Protein AF-A0A0N0YLT0-F1 (afdb_monomer_lite)

Foldseek 3Di:
DQDPPCQVVVVVVCVVVVHPDHDFDQHHPPDDNVVSNVVRVVVCVVSPDDDDPVVVQVPHDDDDDDDDDDPDPDDDDDDDDDPDPPDPPDD

Structure (mmCIF, N/CA/C/O backbone):
data_AF-A0A0N0YLT0-F1
#
_entry.id   AF-A0A0N0YLT0-F1
#
loop_
_atom_site.group_PDB
_atom_site.id
_atom_site.type_symbol
_atom_site.label_atom_id
_atom_site.label_alt_id
_atom_site.label_comp_id
_atom_site.label_asym_id
_atom_site.label_entity_id
_atom_site.label_seq_id
_atom_site.pdbx_PDB_ins_code
_atom_site.Cartn_x
_atom_site.Cartn_y
_atom_site.Cartn_z
_atom_site.occupancy
_atom_site.B_iso_or_equiv
_atom_site.auth_seq_id
_atom_site.auth_comp_id
_atom_site.auth_asym_id
_atom_site.auth_atom_id
_atom_site.pdbx_PDB_model_num
ATOM 1 N N . SER A 1 1 ? 6.796 14.815 -7.574 1.00 61.84 1 SER A N 1
ATOM 2 C CA . SER A 1 1 ? 7.564 15.907 -8.219 1.00 61.84 1 SER A CA 1
ATOM 3 C C . SER A 1 1 ? 8.964 15.950 -7.624 1.00 61.84 1 SER A C 1
ATOM 5 O O . SER A 1 1 ? 9.096 15.521 -6.487 1.00 61.84 1 SER A O 1
ATOM 7 N N . PRO A 1 2 ? 9.985 16.484 -8.321 1.00 61.56 2 PRO A N 1
ATOM 8 C CA . PRO A 1 2 ? 11.348 16.635 -7.777 1.00 61.56 2 PRO A CA 1
ATOM 9 C C . PRO A 1 2 ? 11.415 17.475 -6.491 1.00 61.56 2 PRO A C 1
ATOM 11 O O . PRO A 1 2 ? 12.346 17.346 -5.695 1.00 61.56 2 PRO A O 1
ATOM 14 N N . HIS A 1 3 ? 10.410 18.334 -6.289 1.00 60.16 3 HIS A N 1
ATOM 15 C CA . HIS A 1 3 ? 10.257 19.185 -5.117 1.00 60.16 3 HIS A CA 1
ATOM 16 C C . HIS A 1 3 ? 8.863 19.006 -4.501 1.00 60.16 3 HIS A C 1
ATOM 18 O O . HIS A 1 3 ? 7.870 19.380 -5.139 1.00 60.16 3 HIS A O 1
ATOM 24 N N . PRO A 1 4 ? 8.755 18.455 -3.280 1.00 71.69 4 PRO A N 1
ATOM 25 C CA . PRO A 1 4 ? 7.478 18.196 -2.618 1.00 71.69 4 PRO A CA 1
ATOM 26 C C . PRO A 1 4 ? 6.928 19.454 -1.919 1.00 71.69 4 PRO A C 1
ATOM 28 O O . PRO A 1 4 ? 6.579 19.425 -0.745 1.00 71.69 4 PRO A O 1
ATOM 31 N N . VAL A 1 5 ? 6.848 20.580 -2.634 1.00 82.19 5 VAL A N 1
ATOM 32 C CA . VAL A 1 5 ? 6.442 21.881 -2.059 1.00 82.19 5 VAL A CA 1
ATOM 33 C C . VAL A 1 5 ? 4.998 21.910 -1.551 1.00 82.19 5 VAL A C 1
ATOM 35 O O . VAL A 1 5 ? 4.680 22.698 -0.671 1.00 82.19 5 VAL A O 1
ATOM 38 N N . LEU A 1 6 ? 4.129 21.042 -2.076 1.00 87.06 6 LEU A N 1
ATOM 39 C CA . LEU A 1 6 ? 2.715 20.976 -1.686 1.00 87.06 6 LEU A CA 1
ATOM 40 C C . LEU A 1 6 ? 2.435 19.966 -0.573 1.00 87.06 6 LEU A C 1
ATOM 42 O O . LEU A 1 6 ? 1.314 19.914 -0.080 1.00 87.06 6 LEU A O 1
ATOM 46 N N . GLN A 1 7 ? 3.416 19.146 -0.191 1.00 87.88 7 GLN A N 1
ATOM 47 C CA . GLN A 1 7 ? 3.166 18.023 0.711 1.00 87.88 7 GLN A CA 1
ATOM 48 C C . GLN A 1 7 ? 2.687 18.503 2.087 1.00 87.88 7 GLN A C 1
ATOM 50 O O . GLN A 1 7 ? 1.714 17.966 2.604 1.00 87.88 7 GLN A O 1
ATOM 55 N N . LEU A 1 8 ? 3.309 19.561 2.620 1.00 88.88 8 LEU A N 1
ATOM 56 C CA . LEU A 1 8 ? 2.910 20.163 3.893 1.00 88.88 8 LEU A CA 1
ATOM 57 C C . LEU A 1 8 ? 1.488 20.745 3.830 1.00 88.88 8 LEU A C 1
ATOM 59 O O . LEU A 1 8 ? 0.657 20.404 4.661 1.00 88.88 8 LEU A O 1
ATOM 63 N N . GLY A 1 9 ? 1.181 21.549 2.806 1.00 91.62 9 GLY A N 1
ATOM 64 C CA . GLY A 1 9 ? -0.145 22.167 2.672 1.00 91.62 9 GLY A CA 1
ATOM 65 C C . GLY A 1 9 ? -1.272 21.155 2.428 1.00 91.62 9 GLY A C 1
ATOM 66 O O . GLY A 1 9 ? -2.390 21.337 2.908 1.00 91.62 9 GLY A O 1
ATOM 67 N N . LEU A 1 10 ? -0.988 20.055 1.721 1.00 92.69 10 LEU A N 1
ATOM 68 C CA . LEU A 1 10 ? -1.933 18.943 1.590 1.00 92.69 10 LEU A CA 1
ATOM 69 C C . LEU A 1 10 ? -2.187 18.274 2.942 1.00 92.69 10 LEU A C 1
ATOM 71 O O . LEU A 1 10 ? -3.340 18.028 3.275 1.00 92.69 10 LEU A O 1
ATOM 75 N N . GLN A 1 11 ? -1.138 18.034 3.732 1.00 91.00 11 GLN A N 1
ATOM 76 C CA . GLN A 1 11 ? -1.267 17.415 5.050 1.00 91.00 11 GLN A CA 1
ATOM 77 C C . GLN A 1 11 ? -2.093 18.279 6.016 1.00 91.00 11 GLN A C 1
ATOM 79 O O . GLN A 1 11 ? -3.010 17.760 6.644 1.00 91.00 11 GLN A O 1
ATOM 84 N N . GLU A 1 12 ? -1.847 19.592 6.058 1.00 92.75 12 GLU A N 1
ATOM 85 C CA . GLU A 1 12 ? -2.663 20.544 6.832 1.00 92.75 12 GLU A CA 1
ATOM 86 C C . GLU A 1 12 ? -4.138 20.522 6.395 1.00 92.75 12 GLU A C 1
ATOM 88 O O . GLU A 1 12 ? -5.049 20.569 7.221 1.00 92.75 12 GLU A O 1
ATOM 93 N N . THR A 1 13 ? -4.389 20.405 5.088 1.00 95.12 13 THR A N 1
ATOM 94 C CA . THR A 1 13 ? -5.752 20.323 4.545 1.00 95.12 13 THR A CA 1
ATOM 95 C C . THR A 1 13 ? -6.442 19.017 4.940 1.00 95.12 13 THR A C 1
ATOM 97 O O . THR A 1 13 ? -7.627 19.026 5.269 1.00 95.12 13 THR A O 1
ATOM 100 N N . PHE A 1 14 ? -5.725 17.891 4.914 1.00 95.19 14 PHE A N 1
ATOM 101 C CA . PHE A 1 14 ? -6.266 16.591 5.316 1.00 95.19 14 PHE A CA 1
ATOM 102 C C . PHE A 1 14 ? -6.612 16.568 6.801 1.00 95.19 14 PHE A C 1
ATOM 104 O O . PHE A 1 14 ? -7.708 16.137 7.154 1.00 95.19 14 PHE A O 1
ATOM 111 N N . GLU A 1 15 ? -5.735 17.111 7.646 1.00 93.81 15 GLU A N 1
ATOM 112 C CA . GLU A 1 15 ? -5.980 17.248 9.081 1.00 93.81 15 GLU A CA 1
ATOM 113 C C . GLU A 1 15 ? -7.209 18.123 9.356 1.00 93.81 15 GLU A C 1
ATOM 115 O O . GLU A 1 15 ? -8.123 17.700 10.064 1.00 93.81 15 GLU A O 1
ATOM 120 N N . ALA A 1 16 ? -7.294 19.302 8.728 1.00 95.69 16 ALA A N 1
ATOM 121 C CA . ALA A 1 16 ? -8.450 20.190 8.861 1.00 95.69 16 ALA A CA 1
ATOM 122 C C . ALA A 1 16 ? -9.765 19.543 8.383 1.00 95.69 16 ALA A C 1
ATOM 124 O O . ALA A 1 16 ? -10.838 19.871 8.889 1.00 95.69 16 ALA A O 1
ATOM 125 N N . ALA A 1 17 ? -9.689 18.619 7.421 1.00 96.38 17 ALA A N 1
ATOM 126 C CA . ALA A 1 17 ? -10.825 17.856 6.913 1.00 96.38 17 ALA A CA 1
ATOM 127 C C . ALA A 1 17 ? -11.131 16.575 7.717 1.00 96.38 17 ALA A C 1
ATOM 129 O O . ALA A 1 17 ? -12.116 15.905 7.408 1.00 96.38 17 ALA A O 1
ATOM 130 N N . GLY A 1 18 ? -10.313 16.212 8.716 1.00 94.75 18 GLY A N 1
ATOM 131 C CA . GLY A 1 18 ? -10.439 14.950 9.455 1.00 94.75 18 GLY A CA 1
ATOM 132 C C . GLY A 1 18 ? -10.227 13.706 8.582 1.00 94.75 18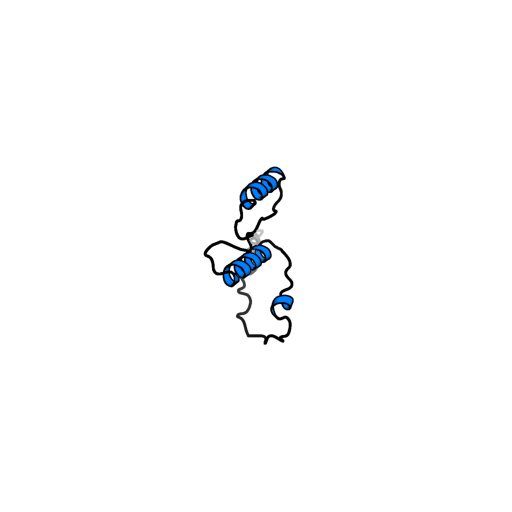 GLY A C 1
ATOM 133 O O . GLY A 1 18 ? -10.874 12.685 8.801 1.00 94.75 18 GLY A O 1
ATOM 134 N N . SER A 1 19 ? -9.385 13.817 7.553 1.00 93.75 19 SER A N 1
ATOM 135 C CA . SER A 1 19 ? -9.108 12.764 6.574 1.00 93.75 19 SER A CA 1
ATOM 136 C C . SER A 1 19 ? -7.794 12.048 6.883 1.00 93.75 19 SER A C 1
ATOM 138 O O . SER A 1 19 ? -6.773 12.700 7.085 1.00 93.75 19 SER A O 1
ATOM 140 N N . ASP A 1 20 ? -7.790 10.716 6.795 1.00 89.12 20 ASP A N 1
ATOM 141 C CA . ASP A 1 20 ? -6.590 9.872 6.939 1.00 89.12 20 ASP A CA 1
ATOM 142 C C . ASP A 1 20 ? -5.747 9.788 5.644 1.00 89.12 20 ASP A C 1
ATOM 144 O O . ASP A 1 20 ? -4.920 8.891 5.469 1.00 89.12 20 ASP A O 1
ATOM 148 N N . ALA A 1 21 ? -5.972 10.691 4.684 1.00 90.38 21 ALA A N 1
ATOM 149 C CA . ALA A 1 21 ? -5.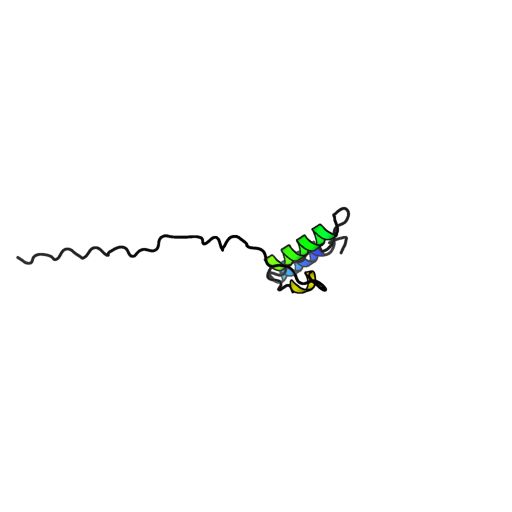237 10.713 3.424 1.00 90.38 21 ALA A CA 1
ATOM 150 C C . ALA A 1 21 ? -3.744 11.033 3.624 1.00 90.38 21 ALA A C 1
ATOM 152 O O . ALA A 1 21 ? -3.359 11.834 4.474 1.00 90.38 21 ALA A O 1
ATOM 153 N N . VAL A 1 22 ? -2.893 10.456 2.769 1.00 89.25 22 VAL A N 1
ATOM 154 C CA . VAL A 1 22 ? -1.436 10.643 2.818 1.00 89.25 22 VAL A CA 1
ATOM 155 C C . VAL A 1 22 ? -0.927 11.244 1.511 1.00 89.25 22 VAL A C 1
ATOM 157 O O . VAL A 1 22 ? -1.270 10.791 0.420 1.00 89.25 22 VAL A O 1
ATOM 160 N N . ALA A 1 23 ? -0.071 12.263 1.615 1.00 90.25 23 ALA A N 1
ATOM 161 C CA . ALA A 1 23 ? 0.642 12.842 0.481 1.00 90.25 23 ALA A CA 1
ATOM 162 C C . ALA A 1 23 ? 2.065 12.268 0.399 1.00 90.25 23 ALA A C 1
ATOM 164 O O . ALA A 1 23 ? 2.823 12.354 1.365 1.00 90.25 23 ALA A O 1
ATOM 165 N N . LEU A 1 24 ? 2.444 11.728 -0.765 1.00 88.81 24 LEU A N 1
ATOM 166 C CA . LEU A 1 24 ? 3.744 11.086 -0.999 1.00 88.81 24 LEU A CA 1
ATOM 167 C C . LEU A 1 24 ? 4.551 11.810 -2.084 1.00 88.81 24 LEU A C 1
ATOM 169 O O . LEU A 1 24 ? 4.011 12.297 -3.079 1.00 88.81 24 LEU A O 1
ATOM 173 N N . GLY A 1 25 ? 5.873 11.854 -1.911 1.00 86.81 25 GLY A N 1
ATOM 174 C CA . GLY A 1 25 ? 6.803 12.419 -2.889 1.00 86.81 25 GLY A CA 1
ATOM 175 C C . GLY A 1 25 ? 7.443 11.326 -3.740 1.00 86.81 25 GLY A C 1
ATOM 176 O O . GLY A 1 25 ? 8.177 10.501 -3.215 1.00 86.81 25 GLY A O 1
ATOM 177 N N . THR A 1 26 ? 7.205 11.317 -5.052 1.00 82.25 26 THR A N 1
ATOM 178 C CA . THR A 1 26 ? 7.736 10.286 -5.971 1.00 82.25 26 THR A CA 1
ATOM 179 C C . THR A 1 26 ? 9.183 10.506 -6.418 1.00 82.25 26 THR A C 1
ATOM 181 O O . THR A 1 26 ? 9.836 9.560 -6.839 1.00 82.25 26 THR A O 1
ATOM 184 N N . LEU A 1 27 ? 9.685 11.741 -6.330 1.00 80.88 27 LEU A N 1
ATOM 185 C CA . LEU A 1 27 ? 11.041 12.135 -6.716 1.00 80.88 27 LEU A CA 1
ATOM 186 C C . LEU A 1 27 ? 11.597 13.090 -5.658 1.00 80.88 27 LEU A C 1
ATOM 188 O O . LEU A 1 27 ? 10.842 13.846 -5.044 1.00 80.88 27 LEU A O 1
ATOM 192 N N . ARG A 1 28 ? 12.914 13.093 -5.471 1.00 72.69 28 ARG A N 1
ATOM 193 C CA . ARG A 1 28 ? 13.620 14.103 -4.681 1.00 72.69 28 ARG A CA 1
ATOM 194 C C . ARG A 1 28 ? 14.932 14.444 -5.361 1.00 72.69 28 ARG A C 1
ATOM 196 O O . ARG A 1 28 ? 15.595 13.574 -5.913 1.00 72.69 28 ARG A O 1
ATOM 203 N N . ARG A 1 29 ? 15.272 15.730 -5.341 1.00 70.38 29 ARG A N 1
ATOM 204 C CA . ARG A 1 29 ? 16.563 16.214 -5.825 1.00 70.38 29 ARG A CA 1
ATOM 205 C C . ARG A 1 29 ? 17.693 15.534 -5.039 1.00 70.38 29 ARG A C 1
ATOM 207 O O . ARG A 1 29 ? 17.570 15.375 -3.829 1.00 70.38 29 ARG A O 1
ATOM 214 N N . ASP A 1 30 ? 18.765 15.173 -5.740 1.00 73.12 30 ASP A N 1
ATOM 215 C CA . ASP A 1 30 ? 19.982 14.563 -5.185 1.00 73.12 30 ASP A CA 1
ATOM 216 C C . ASP A 1 30 ? 19.778 13.157 -4.571 1.00 73.12 30 ASP A C 1
ATOM 218 O O . ASP A 1 30 ? 20.643 12.654 -3.854 1.00 73.12 30 ASP A O 1
ATOM 222 N N . GLU A 1 31 ? 18.661 12.488 -4.883 1.00 76.62 31 GLU A N 1
ATOM 223 C CA . GLU A 1 31 ? 18.419 11.085 -4.538 1.00 76.62 31 GLU A CA 1
ATOM 224 C C . GLU A 1 31 ? 18.407 10.189 -5.784 1.00 76.62 31 GLU A C 1
ATOM 226 O O . GLU A 1 31 ? 18.023 10.614 -6.872 1.00 76.62 31 GLU A O 1
ATOM 231 N N . ASP A 1 32 ? 18.793 8.921 -5.608 1.00 77.75 32 ASP A N 1
ATOM 232 C CA . ASP A 1 32 ? 18.625 7.888 -6.634 1.00 77.75 32 ASP A CA 1
ATOM 233 C C . ASP A 1 32 ? 17.140 7.754 -7.008 1.00 77.75 32 ASP A C 1
ATOM 235 O O . ASP A 1 32 ? 16.299 7.426 -6.162 1.00 77.75 32 ASP A O 1
ATOM 239 N N . GLU A 1 33 ? 16.830 8.023 -8.276 1.00 80.00 33 GLU A N 1
ATOM 240 C CA . GLU A 1 33 ? 15.457 8.110 -8.775 1.00 80.00 33 GLU A CA 1
ATOM 241 C C . GLU A 1 33 ? 14.705 6.784 -8.626 1.00 80.00 33 GLU A C 1
ATOM 243 O O . GLU A 1 33 ? 13.536 6.774 -8.235 1.00 80.00 33 GLU A O 1
ATOM 248 N N . SER A 1 34 ? 15.384 5.658 -8.861 1.00 83.94 34 SER A N 1
ATOM 249 C CA . SER A 1 34 ? 14.771 4.327 -8.823 1.00 83.94 34 SER A CA 1
ATOM 250 C C . SER A 1 34 ? 14.473 3.901 -7.389 1.00 83.94 34 SER A C 1
ATOM 252 O O . SER A 1 34 ? 13.359 3.477 -7.074 1.00 83.94 34 SER A O 1
ATOM 254 N N . ARG A 1 35 ? 15.439 4.072 -6.480 1.00 88.19 35 ARG A N 1
ATOM 255 C CA . ARG A 1 35 ? 15.256 3.775 -5.055 1.00 88.19 35 ARG A CA 1
ATOM 256 C C . ARG A 1 35 ? 14.177 4.660 -4.437 1.00 88.19 35 ARG A C 1
ATOM 258 O O . ARG A 1 35 ? 13.353 4.164 -3.664 1.00 88.19 35 ARG A O 1
ATOM 265 N N . ARG A 1 36 ? 14.166 5.960 -4.756 1.00 90.00 36 ARG A N 1
ATOM 266 C CA . ARG A 1 36 ? 13.163 6.894 -4.230 1.00 90.00 36 ARG A CA 1
ATOM 267 C C . ARG A 1 36 ? 11.772 6.536 -4.731 1.00 90.00 36 ARG A C 1
ATOM 269 O O . ARG A 1 36 ? 10.854 6.458 -3.918 1.00 90.00 36 ARG A O 1
ATOM 276 N N . PHE A 1 37 ? 11.627 6.239 -6.018 1.00 89.75 37 PHE A N 1
ATOM 277 C CA . PHE A 1 37 ? 10.347 5.829 -6.578 1.00 89.75 37 PHE A CA 1
ATOM 278 C C . PHE A 1 37 ? 9.821 4.534 -5.939 1.00 89.75 37 PHE A C 1
ATOM 280 O O . PHE A 1 37 ? 8.681 4.502 -5.476 1.00 89.75 37 PHE A O 1
ATOM 287 N N . MET A 1 38 ? 10.668 3.506 -5.803 1.00 91.31 38 MET A N 1
ATOM 288 C CA . MET A 1 38 ? 10.291 2.247 -5.142 1.00 91.31 38 MET A CA 1
ATOM 289 C C . MET A 1 38 ? 9.910 2.439 -3.672 1.00 91.31 38 MET A C 1
ATOM 291 O O . MET A 1 38 ? 8.976 1.806 -3.187 1.00 91.31 38 MET A O 1
ATOM 295 N N . THR A 1 39 ? 10.590 3.344 -2.965 1.00 92.25 39 THR A N 1
ATOM 296 C CA . THR A 1 39 ? 10.246 3.668 -1.574 1.00 92.25 39 THR A CA 1
ATOM 297 C C . THR A 1 39 ? 8.882 4.356 -1.500 1.00 92.25 39 THR A C 1
ATOM 299 O O . THR A 1 39 ? 8.089 4.039 -0.624 1.00 92.25 39 THR A O 1
ATOM 302 N N . SER A 1 40 ? 8.556 5.239 -2.446 1.00 91.94 40 SER A N 1
ATOM 303 C CA . SER A 1 40 ? 7.247 5.902 -2.493 1.00 91.94 40 SER A CA 1
ATOM 304 C C . SER A 1 40 ? 6.111 4.936 -2.855 1.00 91.94 40 SER A C 1
ATOM 306 O O . SER A 1 40 ? 5.005 5.084 -2.341 1.00 91.94 40 SER A O 1
ATOM 308 N N . LEU A 1 41 ? 6.372 3.912 -3.678 1.00 93.25 41 LEU A N 1
ATOM 309 C CA . LEU A 1 41 ? 5.425 2.809 -3.893 1.00 93.25 41 LEU A CA 1
ATOM 310 C C . LEU A 1 41 ? 5.221 1.981 -2.618 1.00 93.25 41 LEU A C 1
ATOM 312 O O . LEU A 1 41 ? 4.086 1.666 -2.271 1.00 93.25 41 LEU A O 1
ATOM 316 N N . ALA A 1 42 ? 6.297 1.672 -1.888 1.00 93.00 42 ALA A N 1
ATOM 317 C CA . ALA A 1 42 ? 6.192 0.982 -0.604 1.00 93.00 42 ALA A CA 1
ATOM 318 C C . ALA A 1 42 ? 5.383 1.804 0.415 1.00 93.00 42 ALA A C 1
ATOM 320 O O . ALA A 1 42 ? 4.500 1.256 1.069 1.00 93.00 42 ALA A O 1
ATOM 321 N N . GL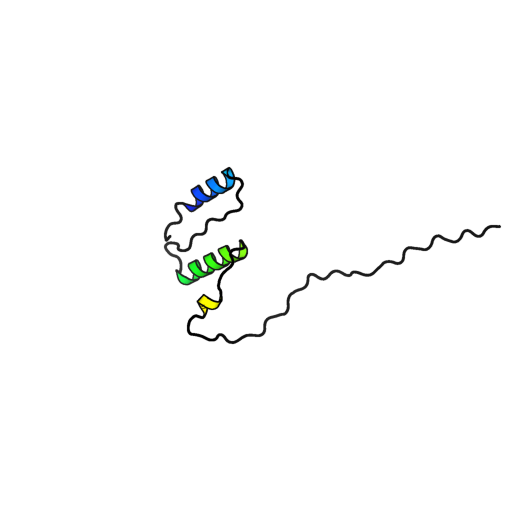U A 1 43 ? 5.624 3.117 0.502 1.00 94.00 43 GLU A N 1
ATOM 322 C CA . GLU A 1 43 ? 4.847 4.048 1.331 1.00 94.00 43 GLU A CA 1
ATOM 323 C C . GLU A 1 43 ? 3.359 4.051 0.941 1.00 94.00 43 GLU A C 1
ATOM 325 O O . GLU A 1 43 ? 2.501 4.015 1.818 1.00 94.00 43 GLU A O 1
ATOM 330 N N . ALA A 1 44 ? 3.026 4.039 -0.352 1.00 93.38 44 ALA A N 1
ATOM 331 C CA . ALA A 1 44 ? 1.636 3.950 -0.804 1.00 93.38 44 ALA A CA 1
ATOM 332 C C . ALA A 1 44 ? 0.985 2.626 -0.372 1.00 93.38 44 ALA A C 1
ATOM 334 O O . ALA A 1 44 ? -0.115 2.624 0.179 1.00 93.38 44 ALA A O 1
ATOM 335 N N . HIS A 1 45 ? 1.691 1.509 -0.562 1.00 94.12 45 HIS A N 1
ATOM 336 C CA . HIS A 1 45 ? 1.195 0.179 -0.221 1.00 94.12 45 HIS A CA 1
ATOM 337 C C . HIS A 1 45 ? 0.912 0.015 1.278 1.00 94.12 45 HIS A C 1
ATOM 339 O O . HIS A 1 45 ? -0.154 -0.470 1.652 1.00 94.12 45 HIS A O 1
ATOM 345 N N . VAL A 1 46 ? 1.827 0.455 2.152 1.00 95.12 46 VAL A N 1
ATOM 346 C CA . VAL A 1 46 ? 1.620 0.364 3.611 1.00 95.12 46 VAL A CA 1
ATOM 347 C C . VAL A 1 46 ? 0.495 1.276 4.106 1.00 95.12 46 VAL A C 1
ATOM 349 O O . VAL A 1 46 ? -0.079 1.005 5.156 1.00 95.12 46 VAL A O 1
ATOM 352 N N . ASN A 1 47 ? 0.152 2.316 3.338 1.00 94.19 47 ASN A N 1
ATOM 353 C CA . ASN A 1 47 ? -1.007 3.178 3.579 1.00 94.19 47 ASN A CA 1
ATOM 354 C C . ASN A 1 47 ? -2.289 2.671 2.885 1.00 94.19 47 ASN A C 1
ATOM 356 O O . ASN A 1 47 ? -3.277 3.396 2.806 1.00 94.19 47 ASN A O 1
ATOM 360 N N . GLY A 1 48 ? -2.297 1.425 2.398 1.00 92.81 48 GLY A N 1
ATOM 361 C CA . GLY A 1 48 ? -3.502 0.750 1.911 1.00 92.81 48 GLY A CA 1
ATOM 362 C C . GLY A 1 48 ? -3.847 1.007 0.446 1.00 92.81 48 GLY A C 1
ATOM 363 O O . GLY A 1 48 ? -4.922 0.603 0.005 1.00 92.81 48 GLY A O 1
ATOM 364 N N . VAL A 1 49 ? -2.963 1.646 -0.324 1.00 93.75 49 VAL A N 1
ATOM 365 C CA . VAL A 1 49 ? -3.147 1.754 -1.775 1.00 93.75 49 VAL A CA 1
ATOM 366 C C . VAL A 1 49 ? -2.950 0.375 -2.402 1.00 93.75 49 VAL A C 1
ATOM 368 O O . VAL A 1 49 ? -1.892 -0.243 -2.249 1.00 93.75 49 VAL A O 1
ATOM 371 N N . ASP A 1 50 ? -3.967 -0.097 -3.122 1.00 92.88 50 ASP A N 1
ATOM 372 C CA . ASP A 1 50 ? -3.864 -1.316 -3.917 1.00 92.88 50 ASP A CA 1
ATOM 373 C C . ASP A 1 50 ? -2.995 -1.050 -5.152 1.00 92.88 50 ASP A C 1
ATOM 375 O O . ASP A 1 50 ? -3.242 -0.115 -5.919 1.00 92.88 50 ASP A O 1
ATOM 379 N N . LEU A 1 51 ? -1.936 -1.841 -5.305 1.00 91.88 51 LEU A N 1
ATOM 380 C CA . LEU A 1 51 ? -0.947 -1.682 -6.363 1.00 91.88 51 LEU A CA 1
ATOM 381 C C . LEU A 1 51 ? -0.976 -2.906 -7.266 1.00 91.88 51 LEU A C 1
ATOM 383 O O . LEU A 1 51 ? -0.884 -4.043 -6.803 1.00 91.88 51 LEU A O 1
ATOM 387 N N . ASP A 1 52 ? -0.994 -2.665 -8.574 1.00 91.44 52 ASP A N 1
ATOM 388 C CA . ASP A 1 52 ? -0.744 -3.723 -9.539 1.00 91.44 52 ASP A CA 1
ATOM 389 C C . ASP A 1 52 ? 0.754 -4.060 -9.591 1.00 91.44 52 ASP A C 1
ATOM 391 O O . ASP A 1 52 ? 1.535 -3.478 -10.347 1.00 91.44 52 ASP A O 1
ATOM 395 N N . TRP A 1 53 ? 1.161 -5.038 -8.784 1.00 89.44 53 TRP A N 1
ATOM 396 C CA . TRP A 1 53 ? 2.532 -5.546 -8.775 1.00 89.44 53 TRP A CA 1
ATOM 397 C C . TRP A 1 53 ? 2.919 -6.274 -10.069 1.00 89.44 53 TRP A C 1
ATOM 399 O O . TRP A 1 53 ? 4.110 -6.389 -10.355 1.00 89.44 53 TRP A O 1
ATOM 409 N N . GLN A 1 54 ? 1.954 -6.742 -10.874 1.00 89.81 54 GLN A N 1
ATOM 410 C CA . GLN A 1 54 ? 2.248 -7.422 -12.141 1.00 89.81 54 GLN A CA 1
ATOM 411 C C . GLN A 1 54 ? 2.838 -6.456 -13.170 1.00 89.81 54 GLN A C 1
ATOM 413 O O . GLN A 1 54 ? 3.710 -6.844 -13.946 1.00 89.81 54 GLN A O 1
ATOM 418 N N . SER A 1 55 ? 2.443 -5.180 -13.121 1.00 90.31 55 SER A N 1
ATOM 419 C CA . SER A 1 55 ? 3.008 -4.126 -13.968 1.00 90.31 55 SER A CA 1
ATOM 420 C C . SER A 1 55 ? 4.530 -3.965 -13.813 1.00 90.31 55 SER A C 1
ATOM 422 O O . SER A 1 55 ? 5.194 -3.576 -14.773 1.00 90.31 55 SER A O 1
ATOM 424 N N . LEU A 1 56 ? 5.118 -4.320 -12.659 1.00 88.00 56 LEU A N 1
ATOM 425 C CA . LEU A 1 56 ? 6.579 -4.295 -12.469 1.00 88.00 56 LEU A CA 1
ATOM 426 C C . LEU A 1 56 ? 7.312 -5.371 -13.278 1.00 88.00 56 LEU A C 1
ATOM 428 O O . LEU A 1 56 ? 8.500 -5.228 -13.561 1.00 88.00 56 LEU A O 1
ATOM 432 N N . PHE A 1 57 ? 6.613 -6.437 -13.659 1.00 89.38 57 PHE A N 1
ATOM 433 C CA . PHE A 1 57 ? 7.163 -7.558 -14.414 1.00 89.38 57 PHE A CA 1
ATOM 434 C C . PHE A 1 57 ? 6.756 -7.526 -15.887 1.00 89.38 57 PHE 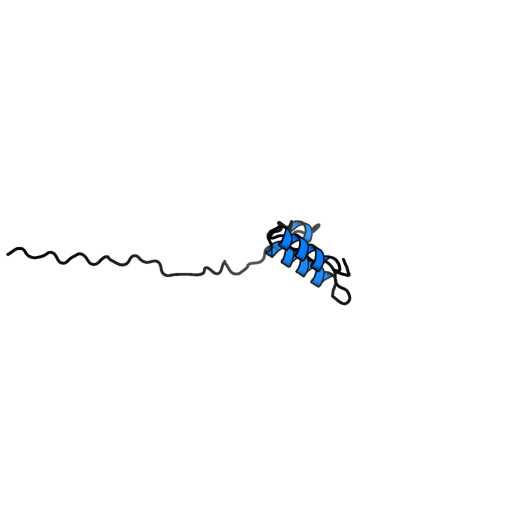A C 1
ATOM 436 O O . PHE A 1 57 ? 6.925 -8.524 -16.582 1.00 89.38 57 PHE A O 1
ATOM 443 N N . ALA A 1 58 ? 6.227 -6.406 -16.392 1.00 87.25 58 ALA A N 1
ATOM 444 C CA . ALA A 1 58 ? 5.776 -6.297 -17.775 1.00 87.25 58 ALA A CA 1
ATOM 445 C C . ALA A 1 58 ? 6.839 -6.827 -18.764 1.00 87.25 58 ALA A C 1
ATOM 447 O O . ALA A 1 58 ? 8.004 -6.422 -18.744 1.00 87.25 58 ALA A O 1
ATOM 448 N N . GLY A 1 59 ? 6.437 -7.780 -19.611 1.00 88.19 59 GLY A N 1
ATOM 449 C CA . GLY A 1 59 ? 7.319 -8.445 -20.580 1.00 88.19 59 GLY A CA 1
ATOM 450 C C . GLY A 1 59 ? 8.143 -9.621 -20.038 1.00 88.19 59 GLY A C 1
ATOM 451 O O . GLY A 1 59 ? 8.888 -10.225 -20.805 1.00 88.19 59 GLY A O 1
ATOM 452 N N . HIS A 1 60 ? 7.998 -9.978 -18.760 1.00 90.06 60 HIS A N 1
ATOM 453 C CA . HIS A 1 60 ? 8.752 -11.043 -18.101 1.00 90.06 60 HIS A CA 1
ATOM 454 C C . HIS A 1 60 ? 7.822 -11.952 -17.284 1.00 90.06 60 HIS A C 1
ATOM 456 O O . HIS A 1 60 ? 6.806 -11.514 -16.752 1.00 90.06 60 HIS A O 1
ATOM 462 N N . VAL A 1 61 ? 8.186 -13.231 -17.155 1.00 87.38 61 VAL A N 1
ATOM 463 C CA . VAL A 1 61 ? 7.528 -14.163 -16.226 1.00 87.38 61 VAL A CA 1
ATOM 464 C C . VAL A 1 61 ? 8.469 -14.355 -15.037 1.00 87.38 61 VAL A C 1
ATOM 466 O O . VAL A 1 61 ? 9.498 -15.016 -15.196 1.00 87.38 61 VAL A O 1
ATOM 469 N N . PRO A 1 62 ? 8.189 -13.749 -13.869 1.00 89.19 62 PRO A N 1
ATOM 470 C CA . PRO A 1 62 ? 9.053 -13.901 -12.710 1.00 89.19 62 PRO A CA 1
ATOM 471 C C . PRO A 1 62 ? 8.997 -15.342 -12.193 1.00 89.19 62 PRO A C 1
ATOM 473 O O . PRO A 1 62 ? 7.947 -1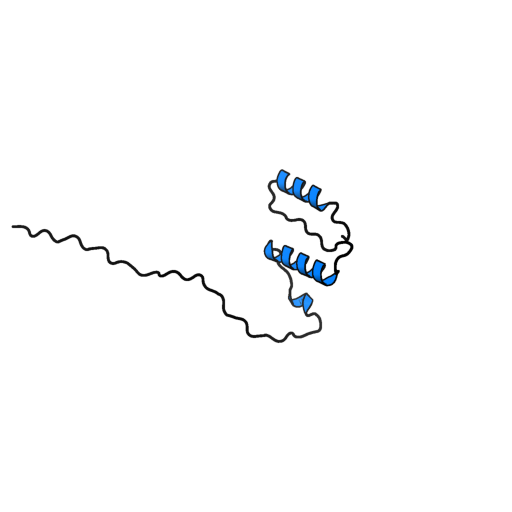5.986 -12.197 1.00 89.19 62 PRO A O 1
ATOM 476 N N . ALA A 1 63 ? 10.133 -15.851 -11.722 1.00 91.19 63 ALA A N 1
ATOM 477 C CA . ALA A 1 63 ? 10.165 -17.116 -11.004 1.00 91.19 63 ALA A CA 1
ATOM 478 C C . ALA A 1 63 ? 9.669 -16.911 -9.565 1.00 91.19 63 ALA A C 1
ATOM 480 O O . ALA A 1 63 ? 10.046 -15.941 -8.904 1.00 91.19 63 ALA A O 1
ATOM 481 N N . HIS A 1 64 ? 8.861 -17.846 -9.064 1.00 92.38 64 HIS A N 1
ATOM 482 C CA . HIS A 1 64 ? 8.548 -17.908 -7.640 1.00 92.38 64 HIS A CA 1
ATOM 483 C C . HIS A 1 64 ? 9.770 -18.396 -6.859 1.00 92.38 64 HIS A C 1
ATOM 485 O O . HIS A 1 64 ? 10.463 -19.319 -7.288 1.00 92.38 64 HIS A O 1
ATOM 491 N N . VAL A 1 65 ? 10.016 -17.776 -5.708 1.00 95.06 65 VAL A N 1
ATOM 492 C CA . VAL A 1 65 ? 11.081 -18.157 -4.776 1.00 95.06 65 VAL A CA 1
ATOM 493 C C . VAL A 1 65 ? 10.468 -18.559 -3.442 1.00 95.06 65 VAL A C 1
ATOM 495 O O . VAL A 1 65 ? 9.466 -17.977 -3.020 1.00 95.06 65 VAL A O 1
ATOM 498 N N . ASP A 1 66 ? 11.070 -19.541 -2.776 1.00 96.38 66 ASP A N 1
ATOM 499 C CA . ASP A 1 66 ? 10.635 -19.949 -1.444 1.00 96.38 66 ASP A CA 1
ATOM 500 C C . ASP A 1 66 ? 10.936 -18.842 -0.428 1.00 96.38 66 ASP A C 1
ATOM 502 O O . ASP A 1 66 ? 12.057 -18.335 -0.337 1.00 96.38 66 ASP A O 1
ATOM 506 N N . LEU A 1 67 ? 9.922 -18.478 0.357 1.00 97.00 67 LEU A N 1
ATOM 507 C CA . LEU A 1 67 ? 10.027 -17.519 1.452 1.00 97.00 67 LEU A CA 1
ATOM 508 C C . LEU A 1 67 ?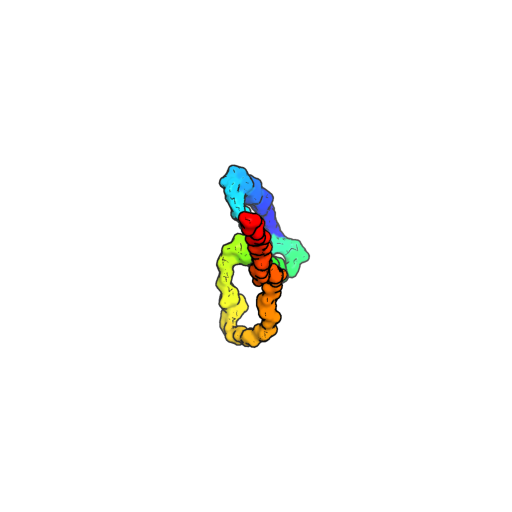 9.690 -18.202 2.780 1.00 97.00 67 LEU A C 1
ATOM 510 O O . LEU A 1 67 ? 8.905 -19.156 2.801 1.00 97.00 67 LEU A O 1
ATOM 514 N N . PRO A 1 68 ? 10.232 -17.710 3.910 1.00 96.69 68 PRO A N 1
ATOM 515 C CA . PRO A 1 68 ? 9.784 -18.152 5.219 1.00 96.69 68 PRO A CA 1
ATOM 516 C C . PRO A 1 68 ? 8.265 -18.023 5.348 1.00 96.69 68 PRO A C 1
ATOM 518 O O . PRO A 1 68 ? 7.669 -17.024 4.941 1.00 96.69 68 PRO A O 1
ATOM 521 N N . THR A 1 69 ? 7.636 -19.031 5.946 1.00 95.06 69 THR A N 1
ATOM 522 C CA . THR A 1 69 ? 6.201 -18.981 6.233 1.00 95.06 69 THR A CA 1
ATOM 523 C C . THR A 1 69 ? 5.895 -17.861 7.220 1.00 95.06 69 THR A C 1
ATOM 525 O O . THR A 1 69 ? 6.745 -17.494 8.034 1.00 95.06 69 THR A O 1
ATOM 528 N N . TYR A 1 70 ? 4.653 -17.378 7.207 1.00 96.12 70 TYR A N 1
ATOM 529 C CA . TYR A 1 70 ? 4.182 -16.339 8.118 1.00 96.12 70 TYR A CA 1
ATOM 530 C C . TYR A 1 70 ? 4.593 -16.597 9.579 1.00 96.12 70 TYR A C 1
ATOM 532 O O . TYR A 1 70 ? 4.344 -17.666 10.149 1.00 96.12 70 TYR A O 1
ATOM 540 N N . ALA A 1 71 ? 5.213 -15.596 10.201 1.00 96.56 71 ALA A N 1
ATOM 541 C CA . ALA A 1 71 ? 5.678 -15.669 11.578 1.00 96.56 71 ALA A CA 1
ATOM 542 C C . ALA A 1 71 ? 4.512 -15.456 12.558 1.00 96.56 71 ALA A C 1
ATOM 544 O O . ALA A 1 71 ? 4.331 -14.369 13.105 1.00 96.56 71 ALA A O 1
ATOM 545 N N . PHE A 1 72 ? 3.708 -16.502 12.783 1.00 96.69 72 PHE A N 1
ATOM 546 C CA . PHE A 1 72 ? 2.592 -16.453 13.732 1.00 96.69 72 PHE A CA 1
ATOM 547 C C . PHE A 1 72 ? 3.036 -15.964 15.119 1.00 96.69 72 PHE A C 1
ATOM 549 O O . PHE A 1 72 ? 3.947 -16.533 15.730 1.00 96.69 72 PHE A O 1
ATOM 556 N N . GLN A 1 73 ? 2.323 -14.967 15.645 1.00 97.19 73 GLN A N 1
ATOM 557 C CA . GLN A 1 73 ? 2.447 -14.499 17.026 1.00 97.19 73 GLN A CA 1
ATOM 558 C C . GLN A 1 73 ? 1.692 -15.462 17.950 1.00 97.19 73 GLN A C 1
ATOM 560 O O . GLN A 1 73 ? 0.493 -15.327 18.186 1.00 97.19 73 GLN A O 1
ATOM 565 N N . ARG A 1 74 ? 2.386 -16.511 18.400 1.00 94.94 74 ARG A N 1
ATOM 566 C CA . ARG A 1 74 ? 1.781 -17.635 19.127 1.00 94.94 74 ARG A CA 1
ATOM 567 C C . ARG A 1 74 ? 1.478 -17.263 20.576 1.00 94.94 74 ARG A C 1
ATOM 569 O O . ARG A 1 74 ? 2.302 -16.672 21.267 1.00 94.94 74 ARG A O 1
ATOM 576 N N . ARG A 1 75 ? 0.317 -17.699 21.053 1.00 95.75 75 ARG A N 1
ATOM 577 C CA . ARG A 1 75 ? -0.054 -17.720 22.469 1.00 95.75 75 ARG A CA 1
ATOM 578 C C . ARG A 1 75 ? -0.575 -19.107 22.812 1.00 95.75 75 ARG A C 1
ATOM 580 O O . ARG A 1 75 ? -1.161 -19.778 21.964 1.00 95.75 75 ARG A O 1
ATOM 587 N N . HIS A 1 76 ? -0.320 -19.542 24.039 1.00 93.06 76 HIS A N 1
ATOM 588 C CA . HIS A 1 76 ? -0.828 -20.813 24.527 1.00 93.06 76 HIS A CA 1
ATOM 589 C C . HIS A 1 76 ? -2.297 -20.642 24.908 1.00 93.06 76 HIS A C 1
ATOM 591 O O . HIS A 1 76 ? -2.618 -19.870 25.808 1.00 93.06 76 HIS A O 1
ATOM 597 N N . TYR A 1 77 ? -3.178 -21.346 24.207 1.00 90.88 77 TYR A N 1
ATOM 598 C CA . TYR A 1 77 ? -4.606 -21.353 24.488 1.00 90.88 77 TYR A CA 1
ATOM 599 C C . TYR A 1 77 ? -4.999 -22.766 24.900 1.00 90.88 77 TYR A C 1
ATOM 601 O O . TYR A 1 77 ? -5.220 -23.626 24.051 1.00 90.88 77 TYR A O 1
ATOM 609 N N . TRP A 1 78 ? -5.045 -22.995 26.212 1.00 94.75 78 TRP A N 1
ATOM 610 C CA . TRP A 1 78 ? -5.511 -24.245 26.803 1.00 94.75 78 TRP A CA 1
ATOM 611 C C . TRP A 1 78 ? -6.569 -23.941 27.865 1.00 94.75 78 TRP A C 1
ATOM 613 O O . TRP A 1 78 ? -6.373 -23.004 28.639 1.00 94.75 78 TRP A O 1
ATOM 623 N N . PRO A 1 79 ? -7.690 -24.676 27.905 1.00 88.88 79 PRO A N 1
ATOM 624 C CA . PRO A 1 79 ? -8.709 -24.470 28.924 1.00 88.88 79 PRO A CA 1
ATOM 625 C C . PRO A 1 79 ? -8.170 -24.864 30.305 1.00 88.88 79 PRO A C 1
ATOM 627 O O . PRO A 1 79 ? -7.652 -25.967 30.489 1.00 88.88 79 PRO A O 1
ATOM 630 N N . GLU A 1 80 ? -8.307 -23.972 31.283 1.00 84.44 80 GLU A N 1
ATOM 631 C CA . GLU A 1 80 ? -8.064 -24.293 32.689 1.00 84.44 80 GLU A CA 1
ATOM 632 C C . GLU A 1 80 ? -9.295 -25.004 33.261 1.00 84.44 80 GLU A C 1
ATOM 634 O O . GLU A 1 80 ? -10.435 -24.593 33.029 1.00 84.44 80 GLU A O 1
ATOM 639 N N . ALA A 1 81 ? -9.082 -26.100 33.992 1.00 80.81 81 ALA A N 1
ATOM 640 C CA . ALA A 1 81 ? -10.172 -26.783 34.671 1.00 80.81 81 ALA A CA 1
ATOM 641 C C . ALA A 1 81 ? -10.733 -25.862 35.764 1.00 80.81 81 ALA A C 1
ATOM 643 O O . ALA A 1 81 ? -10.024 -25.505 36.705 1.00 80.81 81 ALA A O 1
ATOM 644 N N . LEU A 1 82 ? -12.011 -25.496 35.657 1.00 77.81 82 LEU A N 1
ATOM 645 C CA . LEU A 1 82 ? -12.733 -24.861 36.757 1.00 77.81 82 LEU A CA 1
ATOM 646 C C . LEU A 1 82 ? -12.730 -25.834 37.940 1.00 77.81 82 LEU A C 1
ATOM 648 O O . LEU A 1 82 ? -13.244 -26.948 37.822 1.00 77.81 82 LEU A O 1
ATOM 652 N N . ALA A 1 83 ? -12.125 -25.434 39.061 1.00 70.62 83 ALA A N 1
ATOM 653 C CA . ALA A 1 83 ? -12.152 -26.225 40.284 1.00 70.62 83 ALA A CA 1
ATOM 654 C C . ALA A 1 83 ? -13.615 -26.511 40.654 1.00 70.62 83 ALA A C 1
ATOM 656 O O . ALA A 1 83 ? -14.396 -25.587 40.894 1.00 70.62 83 ALA A O 1
ATOM 657 N N . ALA A 1 84 ? -13.995 -27.790 40.654 1.00 71.12 84 ALA A N 1
ATOM 658 C CA . ALA A 1 84 ? -15.322 -28.201 41.084 1.00 71.12 84 ALA A CA 1
ATOM 659 C C . ALA A 1 84 ? -15.510 -27.782 42.554 1.00 71.12 84 ALA A C 1
ATOM 661 O O . ALA A 1 84 ? -14.607 -28.027 43.362 1.00 71.12 84 ALA A O 1
ATOM 662 N N . PRO A 1 85 ? -16.636 -27.143 42.925 1.00 65.25 85 PRO A N 1
ATOM 663 C CA . PRO A 1 85 ? -16.891 -26.807 44.317 1.00 65.25 85 PRO A CA 1
ATOM 664 C C . PRO A 1 85 ? -16.870 -28.097 45.139 1.00 65.25 85 PRO A C 1
ATOM 666 O O . PRO A 1 85 ? -17.482 -29.093 44.747 1.00 65.25 85 PRO A O 1
ATOM 669 N N . ALA A 1 86 ? -16.130 -28.086 46.251 1.00 65.56 86 ALA A N 1
ATOM 670 C CA . ALA A 1 86 ? -16.072 -29.214 47.168 1.00 65.56 86 ALA A CA 1
ATOM 671 C C . ALA A 1 86 ? -17.505 -29.589 47.557 1.00 65.56 86 ALA A C 1
ATOM 673 O O . ALA A 1 86 ? -18.231 -28.768 48.121 1.00 65.56 86 ALA A O 1
ATOM 674 N N . ALA A 1 87 ? -17.920 -30.805 47.198 1.00 65.31 87 ALA A N 1
ATOM 675 C CA . ALA A 1 87 ? -19.210 -31.337 47.594 1.00 65.31 87 ALA A CA 1
ATOM 676 C C . ALA A 1 87 ? -19.245 -31.345 49.125 1.00 65.31 87 ALA A C 1
ATOM 678 O O . ALA A 1 87 ? -18.514 -32.101 49.763 1.00 65.31 87 ALA A O 1
ATOM 679 N N . GLY A 1 88 ? -20.035 -30.440 49.703 1.00 60.31 88 GLY A N 1
ATOM 680 C CA . GLY A 1 88 ? -20.277 -30.413 51.134 1.00 60.31 88 GLY A CA 1
ATOM 681 C C . GLY A 1 88 ? -20.911 -31.736 51.534 1.00 60.31 88 GLY A C 1
ATOM 682 O O . GLY A 1 88 ? -22.025 -32.040 51.110 1.00 60.31 88 GLY A O 1
ATOM 683 N N . THR A 1 89 ? -20.181 -32.529 52.310 1.00 62.97 89 THR A N 1
ATOM 684 C CA . THR A 1 89 ? -20.728 -33.689 53.005 1.00 62.97 89 THR A CA 1
ATOM 685 C C . THR A 1 89 ? -21.811 -33.181 53.951 1.00 62.97 89 THR A C 1
ATOM 687 O O . THR A 1 89 ? -21.514 -32.474 54.912 1.00 62.97 89 THR A O 1
ATOM 690 N N . VAL A 1 90 ? -23.066 -33.477 53.622 1.00 63.66 90 VAL A N 1
ATOM 691 C CA . VAL A 1 90 ? -24.191 -33.374 54.551 1.00 63.66 90 VAL A CA 1
ATOM 692 C C . VAL A 1 90 ? -24.050 -34.501 55.574 1.00 63.66 90 VAL A C 1
ATOM 694 O O . VAL A 1 90 ? -23.926 -35.661 55.181 1.00 63.66 90 VAL A O 1
ATOM 697 N N . ASP A 1 91 ? -23.973 -34.095 56.841 1.00 56.25 91 ASP A N 1
ATOM 698 C CA . ASP A 1 91 ? -24.024 -34.918 58.061 1.00 56.25 91 ASP A CA 1
ATOM 699 C C . ASP A 1 91 ? -25.301 -35.777 58.109 1.00 56.25 91 ASP A C 1
ATOM 701 O O . ASP A 1 91 ? -26.390 -35.218 57.821 1.00 56.25 91 ASP A O 1
#

Secondary structure (DSSP, 8-state):
--S-TTHHHHHHHHHHTT-------S--TTS-HHHHHHHHHHHHHHTT----GGGGGTT--PPP---PPP--------PPPPPPPP-----

Radius of gyration: 26.67 Å; chains: 1; bounding box: 44×57×79 Å

Sequence (91 aa):
SPHPVLQLGLQETFEAAGSDAVALGTLRRDEDESRRFMTSLAEAHVNGVDLDWQSLFAGHVPAHVDLPTYAFQRRHYWPEALAAPAAGTVD

pLDDT: mean 86.28, std 10.66, range [56.25, 97.19]